Protein AF-A0A662S116-F1 (afdb_monomer_lite)

Foldseek 3Di:
DDDPVLVVVLVVVLVVQLVVLCVVLVVLLVQLCVLLVPQWDADPPPRDTDGPVVSNVSSVVSNVVSVCSSVVSSVVSVCVSVVVSVVVVVVVVVVVVVVD

Sequence (100 aa):
MVSWSRAFGAAGMYVVFLIIWGVISGIFIFAGIMTAGTLIAYDPLTGLPRFNLAGAGIGLVLFLIGYVIILLGSMATLFKILSEVVAEEVQRRISFTARK

Secondary structure (DSSP, 8-state):
---HHHHHHHHHHHHHHHHHHHHHHHHHHHHHHHHHT--EEE-TTT--EEE-HHHHHHHHHHHHHHHHHHHHHHHHHHHHHHHHHHHHHHHHHHHHHTT-

pLDDT: mean 91.67, std 7.73, range [55.56, 98.44]

Structure (mmCIF, N/CA/C/O backbone):
data_AF-A0A662S116-F1
#
_entry.id   AF-A0A662S116-F1
#
loop_
_atom_site.group_PDB
_atom_site.id
_atom_site.type_symbol
_atom_site.label_atom_id
_atom_site.label_alt_id
_atom_site.label_comp_id
_atom_site.label_asym_id
_atom_site.label_entity_id
_atom_site.label_seq_id
_atom_site.pdbx_PDB_ins_code
_atom_site.Cartn_x
_atom_site.Cartn_y
_atom_site.Cartn_z
_atom_site.occupancy
_atom_site.B_iso_or_equiv
_atom_site.auth_seq_id
_atom_site.auth_comp_id
_atom_site.auth_asym_id
_atom_site.auth_atom_id
_atom_site.pdbx_PDB_model_num
ATOM 1 N N . MET A 1 1 ? -23.906 -0.459 22.201 1.00 62.38 1 MET A N 1
ATOM 2 C CA . MET A 1 1 ? -23.750 0.056 20.833 1.00 62.38 1 MET A CA 1
ATOM 3 C C . MET A 1 1 ? -22.523 0.938 20.821 1.00 62.38 1 MET A C 1
ATOM 5 O O . MET A 1 1 ? -22.413 1.826 21.670 1.00 62.38 1 MET A O 1
ATOM 9 N N . VAL A 1 2 ? -21.592 0.651 19.913 1.00 71.69 2 VAL A N 1
ATOM 10 C CA . VAL A 1 2 ? -20.380 1.446 19.709 1.00 71.69 2 VAL A CA 1
ATOM 11 C C . VAL A 1 2 ? -20.814 2.871 19.383 1.00 71.69 2 VAL A C 1
ATOM 13 O O . VAL A 1 2 ? -21.734 3.071 18.589 1.00 71.69 2 VAL A O 1
ATOM 16 N N . SER A 1 3 ? -20.217 3.866 20.041 1.00 86.12 3 SER A N 1
ATOM 17 C CA . SER A 1 3 ? -20.571 5.258 19.770 1.00 86.12 3 SER A CA 1
ATOM 18 C C . SER A 1 3 ? -20.141 5.636 18.355 1.00 86.12 3 SER A C 1
ATOM 20 O O . SER A 1 3 ? -19.084 5.212 17.883 1.00 86.12 3 SER A O 1
ATOM 22 N N . TRP A 1 4 ? -20.921 6.495 17.697 1.00 83.38 4 TRP A N 1
ATOM 23 C CA . TRP A 1 4 ? -20.572 7.043 16.384 1.00 83.38 4 TRP A CA 1
ATOM 24 C C . TRP A 1 4 ? -19.160 7.643 16.363 1.00 83.38 4 TRP A C 1
ATOM 26 O O . TRP A 1 4 ? -18.404 7.401 15.429 1.00 83.38 4 TRP A O 1
ATOM 36 N N . SER A 1 5 ? -18.750 8.322 17.439 1.00 84.81 5 SER A N 1
ATOM 37 C CA . SER A 1 5 ? -17.389 8.852 17.591 1.00 84.81 5 SER A CA 1
ATOM 38 C C . SER A 1 5 ? -16.296 7.779 17.500 1.00 84.81 5 SER A C 1
ATOM 40 O O . SER A 1 5 ? -15.264 8.004 16.870 1.00 84.81 5 SER A O 1
ATOM 42 N N . ARG A 1 6 ? -16.518 6.593 18.081 1.00 87.38 6 ARG A N 1
ATOM 43 C CA . ARG A 1 6 ? -15.551 5.487 18.048 1.00 87.38 6 ARG A CA 1
ATOM 44 C C . ARG A 1 6 ? -15.466 4.867 16.656 1.00 87.38 6 ARG A C 1
ATOM 46 O O . ARG A 1 6 ? -14.360 4.573 16.205 1.00 87.38 6 ARG A O 1
ATOM 53 N N . ALA A 1 7 ? -16.604 4.721 15.977 1.00 87.44 7 ALA A N 1
ATOM 54 C CA . ALA A 1 7 ? -1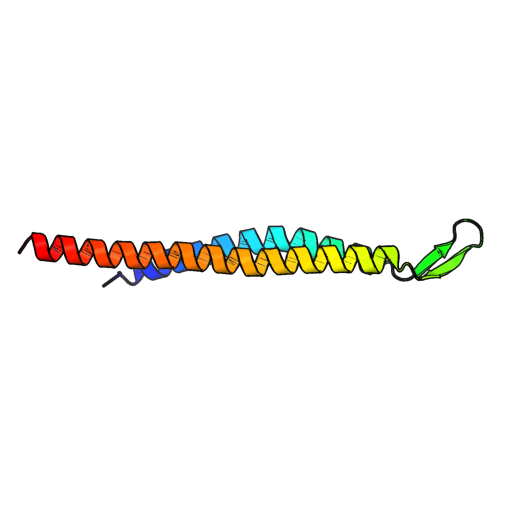6.659 4.236 14.599 1.00 87.44 7 ALA A CA 1
ATOM 55 C C . ALA A 1 7 ? -15.934 5.191 13.632 1.00 87.44 7 ALA A C 1
ATOM 57 O O . ALA A 1 7 ? -15.130 4.744 12.817 1.00 87.44 7 ALA A O 1
ATOM 58 N N . PHE A 1 8 ? -16.130 6.506 13.779 1.00 90.12 8 PHE A N 1
ATOM 59 C CA . PHE A 1 8 ? -15.391 7.510 13.006 1.00 90.12 8 PHE A CA 1
ATOM 60 C C . PHE A 1 8 ? -13.885 7.488 13.297 1.00 90.12 8 PHE A C 1
ATOM 62 O O . PHE A 1 8 ? -13.089 7.548 12.364 1.00 90.12 8 PHE A O 1
ATOM 69 N N . GLY A 1 9 ? -13.476 7.337 14.561 1.00 92.38 9 GLY A N 1
ATOM 70 C CA . GLY A 1 9 ? -12.058 7.194 14.911 1.00 92.38 9 GLY A CA 1
ATOM 71 C C . GLY A 1 9 ? -11.415 5.945 14.296 1.00 92.38 9 GLY A C 1
ATOM 72 O O . GLY A 1 9 ? -10.305 6.010 13.773 1.00 92.38 9 GLY A O 1
ATOM 73 N N . ALA A 1 10 ? -12.136 4.820 14.295 1.00 92.19 10 ALA A N 1
ATOM 74 C CA . ALA A 1 10 ? -11.708 3.581 13.647 1.00 92.19 10 ALA A CA 1
ATOM 75 C C . ALA A 1 10 ? -11.556 3.749 12.123 1.00 92.19 10 ALA A C 1
ATOM 77 O O . ALA A 1 10 ? -10.547 3.337 11.552 1.00 92.19 10 ALA A O 1
ATOM 78 N N . ALA A 1 11 ? -12.512 4.417 11.473 1.00 93.00 11 ALA A N 1
ATOM 79 C CA . ALA A 1 11 ? -12.431 4.736 10.050 1.00 93.00 11 ALA A CA 1
ATOM 80 C C . ALA A 1 11 ? -11.258 5.680 9.729 1.00 93.00 11 ALA A C 1
ATOM 82 O O . ALA A 1 11 ? -10.540 5.461 8.758 1.00 93.00 11 ALA A O 1
ATOM 83 N N . GLY A 1 12 ? -11.009 6.692 10.566 1.00 94.56 12 GLY A N 1
ATOM 84 C CA . GLY A 1 12 ? -9.851 7.578 10.419 1.00 94.56 12 GLY A CA 1
ATOM 85 C C . GLY A 1 12 ? -8.526 6.817 10.503 1.00 94.56 12 GLY A C 1
ATOM 86 O O . GLY A 1 12 ? -7.645 7.008 9.668 1.00 94.56 12 GLY A O 1
ATOM 87 N N . MET A 1 13 ? -8.408 5.888 11.453 1.00 94.19 13 MET A N 1
ATOM 88 C CA . MET A 1 13 ? -7.227 5.032 11.570 1.00 94.19 13 MET A CA 1
ATOM 89 C C . MET A 1 13 ? -7.048 4.130 10.344 1.00 94.19 13 MET A C 1
ATOM 91 O O . MET A 1 13 ? -5.933 3.993 9.846 1.00 94.19 13 MET A O 1
ATOM 95 N N . TYR A 1 14 ? -8.139 3.579 9.807 1.00 96.75 14 TYR A N 1
ATOM 96 C CA . TYR A 1 14 ? -8.106 2.820 8.558 1.00 96.75 14 TYR A CA 1
ATOM 97 C C . TYR A 1 14 ? -7.552 3.656 7.395 1.00 96.75 14 TYR A C 1
ATOM 99 O O . TYR A 1 14 ? -6.662 3.195 6.684 1.00 96.75 14 TYR A O 1
ATOM 107 N N . VAL A 1 15 ? -8.002 4.907 7.244 1.00 97.19 15 VAL A N 1
ATOM 108 C CA . VAL A 1 15 ? -7.502 5.826 6.204 1.00 97.19 15 VAL A CA 1
ATOM 109 C C . VAL A 1 15 ? -6.005 6.102 6.361 1.00 97.19 15 VAL A C 1
ATOM 111 O O . VAL A 1 15 ? -5.278 6.071 5.371 1.00 97.19 15 VAL A O 1
ATOM 114 N N . VAL A 1 16 ? -5.514 6.317 7.585 1.00 97.69 16 VAL A N 1
ATOM 115 C CA . VAL A 1 16 ? -4.074 6.517 7.834 1.00 97.69 16 VAL A CA 1
ATOM 116 C C . VAL A 1 16 ? -3.264 5.313 7.354 1.00 97.69 16 VAL A C 1
ATOM 118 O O . VAL A 1 16 ? -2.275 5.472 6.641 1.00 97.69 16 VAL A O 1
ATOM 121 N N . PHE A 1 17 ? -3.706 4.100 7.681 1.00 97.38 17 PHE A N 1
ATOM 122 C CA . PHE A 1 17 ? -3.0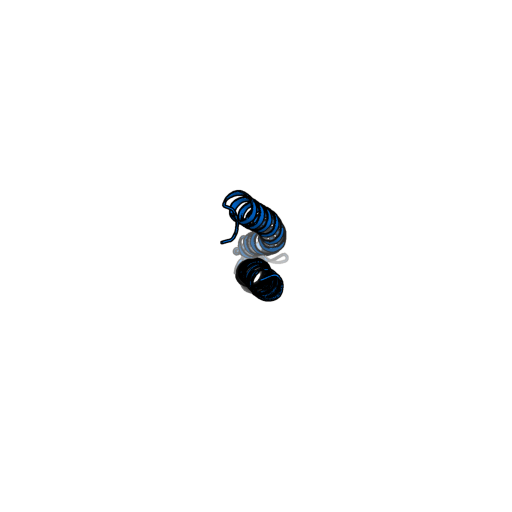41 2.886 7.213 1.00 97.38 17 PHE A CA 1
ATOM 123 C C . PHE A 1 17 ? -3.161 2.688 5.701 1.00 97.38 17 PHE A C 1
ATOM 125 O O . PHE A 1 17 ? -2.198 2.242 5.085 1.00 97.38 17 PHE A O 1
ATOM 132 N N . LEU A 1 18 ? -4.282 3.062 5.079 1.00 96.94 18 LEU A N 1
ATOM 133 C CA . LEU A 1 18 ? -4.396 3.056 3.619 1.00 96.94 18 LEU A CA 1
ATOM 134 C C . LEU A 1 18 ? -3.366 3.971 2.961 1.00 96.94 18 LEU A C 1
ATOM 136 O O . LEU A 1 18 ? -2.783 3.585 1.952 1.00 96.94 18 LEU A O 1
ATOM 140 N N . ILE A 1 19 ? -3.103 5.146 3.535 1.00 98.06 19 ILE A N 1
ATOM 141 C CA . ILE A 1 19 ? -2.054 6.043 3.039 1.00 98.06 19 ILE A CA 1
ATOM 142 C C . ILE A 1 19 ? -0.684 5.372 3.178 1.00 98.06 19 ILE A C 1
ATOM 144 O O . ILE A 1 19 ? 0.081 5.361 2.218 1.00 98.06 19 ILE A O 1
ATOM 148 N N . ILE A 1 20 ? -0.387 4.760 4.328 1.00 98.12 20 ILE A N 1
ATOM 149 C CA . ILE A 1 20 ? 0.883 4.053 4.560 1.00 98.12 20 ILE A CA 1
ATOM 150 C C . ILE A 1 20 ? 1.077 2.929 3.534 1.00 98.12 20 ILE A C 1
ATOM 152 O O . ILE A 1 20 ? 2.099 2.885 2.848 1.00 98.12 20 ILE A O 1
ATOM 156 N N . TRP A 1 21 ? 0.086 2.050 3.373 1.00 98.06 21 TRP A N 1
ATOM 157 C CA . TRP A 1 21 ? 0.140 0.978 2.380 1.00 98.06 21 TRP A CA 1
ATOM 158 C C . TRP A 1 21 ? 0.196 1.517 0.951 1.00 98.06 21 TRP A C 1
ATOM 1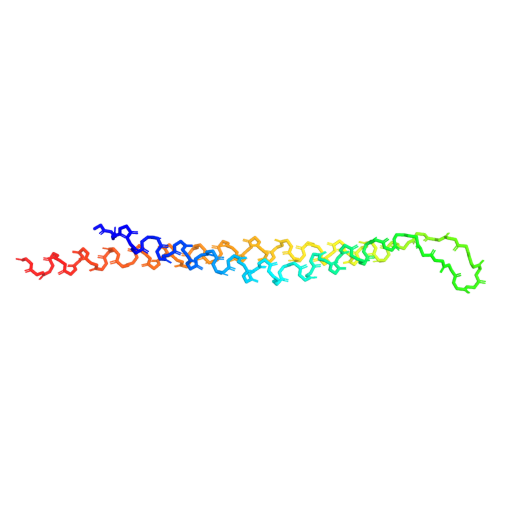60 O O . TRP A 1 21 ? 0.898 0.948 0.118 1.00 98.06 21 TRP A O 1
ATOM 170 N N . GLY A 1 22 ? -0.486 2.628 0.670 1.00 97.94 22 GLY A N 1
ATOM 171 C CA . GLY A 1 22 ? -0.449 3.342 -0.605 1.00 97.94 22 GLY A CA 1
ATOM 172 C C . GLY A 1 22 ? 0.946 3.851 -0.950 1.00 97.94 22 GLY A C 1
ATOM 173 O O . GLY A 1 22 ? 1.406 3.659 -2.069 1.00 97.94 22 GLY A O 1
ATOM 174 N N . VAL A 1 23 ? 1.660 4.427 0.016 1.00 98.31 23 VAL A N 1
ATOM 175 C CA . VAL A 1 23 ? 3.049 4.869 -0.174 1.00 98.31 23 VAL A CA 1
ATOM 176 C C . VAL A 1 23 ? 3.964 3.671 -0.421 1.00 98.31 23 VAL A C 1
ATOM 178 O O . VAL A 1 23 ? 4.719 3.670 -1.390 1.00 98.31 23 VAL A O 1
ATOM 181 N N . ILE A 1 24 ? 3.870 2.629 0.410 1.00 98.00 24 ILE A N 1
ATOM 182 C CA . ILE A 1 24 ? 4.723 1.438 0.286 1.00 98.00 24 ILE A CA 1
ATOM 183 C C . ILE A 1 24 ? 4.497 0.754 -1.067 1.00 98.00 24 ILE A C 1
ATOM 185 O O . ILE A 1 24 ? 5.447 0.528 -1.811 1.00 98.00 24 ILE A O 1
ATOM 189 N N . SER A 1 25 ? 3.244 0.458 -1.415 1.00 98.00 25 SER A N 1
ATOM 190 C CA . SER A 1 25 ? 2.888 -0.149 -2.706 1.00 98.00 25 SER A CA 1
ATOM 191 C C . SER A 1 25 ? 3.217 0.757 -3.890 1.00 98.00 25 SER A C 1
ATOM 193 O O . SER A 1 25 ? 3.688 0.271 -4.919 1.00 98.00 25 SER A O 1
ATOM 195 N N . GLY A 1 26 ? 3.026 2.068 -3.731 1.00 97.88 26 GLY A N 1
ATOM 196 C CA . GLY A 1 26 ? 3.325 3.080 -4.733 1.00 97.88 26 GLY A CA 1
ATOM 197 C C . GLY A 1 26 ? 4.785 3.054 -5.165 1.00 97.88 26 GLY A C 1
ATOM 198 O O . GLY A 1 26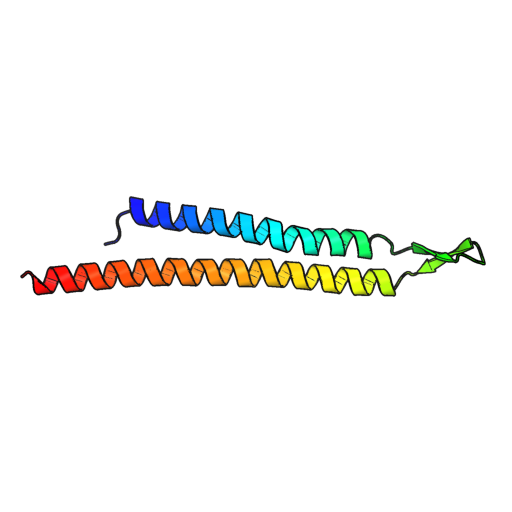 ? 5.050 3.169 -6.356 1.00 97.88 26 GLY A O 1
ATOM 199 N N . ILE A 1 27 ? 5.722 2.805 -4.244 1.00 98.25 27 ILE A N 1
ATOM 200 C CA . ILE A 1 27 ? 7.149 2.662 -4.574 1.00 98.25 27 ILE A CA 1
ATOM 201 C C . ILE A 1 27 ? 7.373 1.490 -5.540 1.00 98.25 27 ILE A C 1
ATOM 203 O O . ILE A 1 27 ? 8.038 1.655 -6.562 1.00 98.25 27 ILE A O 1
ATOM 207 N N . PHE A 1 28 ? 6.789 0.322 -5.260 1.00 98.25 28 PHE A N 1
ATOM 208 C CA . PHE A 1 28 ? 6.938 -0.865 -6.111 1.00 98.25 28 PHE A CA 1
ATOM 209 C C . PHE A 1 28 ? 6.241 -0.705 -7.463 1.00 98.25 28 PHE A C 1
ATOM 211 O O . PHE A 1 28 ? 6.823 -1.031 -8.495 1.00 98.25 28 PHE A O 1
ATOM 218 N N . ILE A 1 29 ? 5.022 -0.160 -7.472 1.00 97.69 29 ILE A N 1
ATOM 219 C CA . ILE A 1 29 ? 4.265 0.109 -8.701 1.00 97.69 29 ILE A CA 1
ATOM 220 C C . ILE A 1 29 ? 5.021 1.107 -9.578 1.00 97.69 29 ILE A C 1
ATOM 222 O O . ILE A 1 29 ? 5.206 0.864 -10.768 1.00 97.69 29 ILE A O 1
ATOM 226 N N . PHE A 1 30 ? 5.497 2.206 -8.993 1.00 96.94 30 PHE A N 1
ATOM 227 C CA . PHE A 1 30 ? 6.245 3.230 -9.711 1.00 96.94 30 PHE A CA 1
ATOM 228 C C . PHE A 1 30 ? 7.556 2.679 -10.278 1.00 96.94 30 PHE A C 1
ATOM 230 O O . PHE A 1 30 ? 7.832 2.857 -11.464 1.00 96.94 30 PHE A O 1
ATOM 237 N N . ALA A 1 31 ? 8.329 1.945 -9.472 1.00 96.38 31 ALA A N 1
ATOM 238 C CA . ALA A 1 31 ? 9.543 1.277 -9.935 1.00 96.38 31 ALA A CA 1
ATOM 239 C C . ALA A 1 31 ? 9.246 0.275 -11.063 1.00 96.38 31 ALA A C 1
ATOM 241 O O . ALA A 1 31 ? 9.980 0.220 -12.052 1.00 96.38 31 ALA A O 1
ATOM 242 N N . GLY A 1 32 ? 8.145 -0.472 -10.953 1.00 96.00 32 GLY A N 1
ATOM 243 C CA . GLY A 1 32 ? 7.686 -1.402 -11.978 1.00 96.00 32 GLY A CA 1
ATOM 244 C C . GLY A 1 32 ? 7.372 -0.713 -13.303 1.00 96.00 32 GLY A C 1
ATOM 245 O O . GLY A 1 32 ? 7.885 -1.124 -14.342 1.00 96.00 32 GLY A O 1
ATOM 246 N N . ILE A 1 33 ? 6.610 0.385 -13.264 1.00 93.81 33 ILE A N 1
ATOM 247 C CA . ILE A 1 33 ? 6.271 1.192 -14.445 1.00 93.81 33 ILE A CA 1
ATOM 248 C C . ILE A 1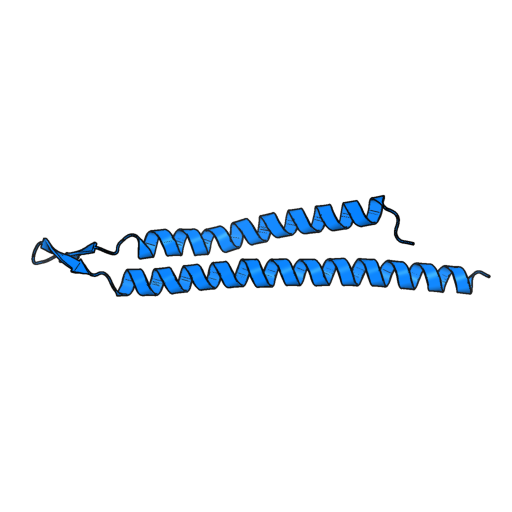 33 ? 7.530 1.777 -15.088 1.00 93.81 33 ILE A C 1
ATOM 250 O O . ILE A 1 33 ? 7.691 1.672 -16.300 1.00 93.81 33 ILE A O 1
ATOM 254 N N . MET A 1 34 ? 8.440 2.354 -14.300 1.00 93.88 34 MET A N 1
ATOM 255 C CA . MET A 1 34 ? 9.674 2.945 -14.831 1.00 93.88 34 MET A CA 1
ATOM 256 C C . MET A 1 34 ? 10.584 1.892 -15.468 1.00 93.88 34 MET A C 1
ATOM 258 O O . MET A 1 34 ? 11.163 2.131 -16.525 1.00 93.88 34 MET A O 1
ATOM 262 N N . THR A 1 35 ? 10.657 0.700 -14.876 1.00 92.31 35 THR A N 1
ATOM 263 C CA . THR A 1 35 ? 11.440 -0.413 -15.427 1.00 92.31 35 THR A CA 1
ATOM 264 C C . THR A 1 35 ? 10.808 -0.946 -16.717 1.00 92.31 35 THR A C 1
ATOM 266 O O . THR A 1 35 ? 11.502 -1.112 -17.721 1.00 92.31 35 THR A O 1
ATOM 269 N N . ALA A 1 36 ? 9.485 -1.136 -16.733 1.00 88.06 36 ALA A N 1
ATOM 270 C CA . ALA A 1 36 ? 8.747 -1.590 -17.912 1.00 88.06 36 ALA A CA 1
ATOM 271 C C . ALA A 1 36 ? 8.713 -0.546 -19.041 1.00 88.06 36 ALA A C 1
ATOM 273 O O . ALA A 1 36 ? 8.698 -0.917 -20.210 1.00 88.06 36 ALA A O 1
ATOM 274 N N . GLY A 1 37 ? 8.747 0.751 -18.721 1.00 80.56 37 GLY A N 1
ATOM 275 C CA . GLY A 1 37 ? 8.741 1.847 -19.695 1.00 80.56 37 GLY A CA 1
ATOM 276 C C . GLY A 1 37 ? 9.959 1.863 -20.626 1.00 80.56 37 GLY A C 1
ATOM 277 O O . GLY A 1 37 ? 9.923 2.498 -21.676 1.00 80.56 37 GLY A O 1
ATOM 278 N N . THR A 1 38 ? 11.011 1.107 -20.300 1.00 81.12 38 THR A N 1
ATOM 279 C CA . THR A 1 38 ? 12.218 0.940 -21.129 1.00 81.12 38 THR A CA 1
ATOM 280 C C . THR A 1 38 ? 12.088 -0.176 -22.176 1.00 81.12 38 THR A C 1
ATOM 282 O O . THR A 1 38 ? 13.048 -0.891 -22.455 1.00 81.12 38 THR A O 1
ATOM 285 N N . LEU A 1 39 ? 10.896 -0.347 -22.763 1.00 80.50 39 LEU A N 1
ATOM 286 C CA . LEU A 1 39 ? 10.576 -1.412 -23.730 1.00 80.50 39 LEU A CA 1
ATOM 287 C C . LEU A 1 39 ? 11.516 -1.449 -24.942 1.00 80.50 39 LEU A C 1
ATOM 289 O O . LEU A 1 39 ? 11.818 -2.535 -25.440 1.00 80.50 39 LEU A O 1
ATOM 293 N N . ILE A 1 40 ? 11.987 -0.286 -25.396 1.00 84.56 40 ILE A N 1
ATOM 294 C CA . ILE A 1 40 ? 12.996 -0.163 -26.449 1.00 84.56 40 ILE A CA 1
ATOM 295 C C . ILE A 1 40 ? 14.327 0.174 -25.782 1.00 84.56 40 ILE A C 1
ATOM 297 O O . ILE A 1 40 ? 14.498 1.257 -25.225 1.00 84.56 40 ILE A O 1
ATOM 301 N N . ALA A 1 41 ? 15.269 -0.761 -25.855 1.00 85.00 41 ALA A N 1
ATOM 302 C CA . ALA A 1 41 ? 16.662 -0.535 -25.498 1.00 85.00 41 ALA A CA 1
ATOM 303 C C . ALA A 1 41 ? 17.503 -0.451 -26.772 1.00 85.00 41 ALA A C 1
ATOM 305 O O . ALA A 1 41 ? 17.130 -1.005 -27.802 1.00 85.00 41 ALA A O 1
ATOM 306 N N . TYR A 1 42 ? 18.656 0.202 -26.698 1.00 87.56 42 TYR A N 1
ATOM 307 C CA . TYR A 1 42 ? 19.614 0.228 -27.799 1.00 87.56 42 TYR A CA 1
ATOM 308 C C . TYR A 1 42 ? 20.753 -0.732 -27.496 1.00 87.56 42 TYR A C 1
ATOM 310 O O . TYR A 1 42 ? 21.247 -0.793 -26.367 1.00 87.56 42 TYR A O 1
ATOM 318 N N . ASP A 1 43 ? 21.133 -1.523 -28.492 1.00 85.12 43 ASP A N 1
ATOM 319 C CA . ASP A 1 43 ? 22.286 -2.396 -28.366 1.00 85.12 43 ASP A CA 1
ATOM 320 C C . ASP A 1 43 ? 23.578 -1.554 -28.280 1.00 85.12 43 ASP A C 1
ATOM 322 O O . ASP A 1 43 ? 23.809 -0.724 -29.162 1.00 85.12 43 ASP A O 1
ATOM 326 N N . PRO A 1 44 ? 24.432 -1.737 -27.257 1.00 85.06 44 PRO A N 1
ATOM 327 C CA . PRO A 1 44 ? 25.636 -0.921 -27.084 1.00 85.06 44 PRO A CA 1
ATOM 328 C C . PRO A 1 44 ? 26.675 -1.064 -28.205 1.00 85.06 44 PRO A C 1
ATOM 330 O O . PRO A 1 44 ? 27.508 -0.179 -28.369 1.00 85.06 44 PRO A O 1
ATOM 333 N N . LEU A 1 45 ? 26.661 -2.178 -28.944 1.00 89.25 45 LEU A N 1
ATOM 334 C CA . LEU A 1 45 ? 27.629 -2.471 -30.004 1.00 89.25 45 LEU A CA 1
ATOM 335 C C . LEU A 1 45 ? 27.116 -2.044 -31.378 1.00 89.25 45 LEU A C 1
ATOM 337 O O . LEU A 1 45 ? 27.881 -1.525 -32.185 1.00 89.25 45 LEU A O 1
ATOM 341 N N . THR A 1 46 ? 25.832 -2.281 -31.656 1.00 90.06 46 THR A N 1
ATOM 342 C CA . THR A 1 46 ? 25.253 -2.037 -32.991 1.00 90.06 46 THR A CA 1
ATOM 343 C C . THR A 1 46 ? 24.408 -0.769 -33.073 1.00 90.06 46 THR A C 1
ATOM 345 O O . THR A 1 46 ? 24.090 -0.324 -34.172 1.00 90.06 46 THR A O 1
ATOM 348 N N . GLY A 1 47 ? 24.018 -0.182 -31.936 1.00 89.62 47 GLY A N 1
ATOM 349 C CA . GLY A 1 47 ? 23.141 0.989 -31.878 1.00 89.62 47 GLY A CA 1
ATOM 350 C C . GLY A 1 47 ? 21.714 0.728 -32.369 1.00 89.62 47 GLY A C 1
ATOM 351 O O . GLY A 1 47 ? 20.917 1.660 -32.447 1.00 89.62 47 GLY A O 1
ATOM 352 N N . LEU A 1 48 ? 21.372 -0.519 -32.704 1.00 91.81 48 LEU A N 1
ATOM 353 C CA . LEU A 1 48 ? 20.047 -0.879 -33.190 1.00 91.81 48 LEU A CA 1
ATOM 354 C C . LEU A 1 48 ? 19.051 -0.981 -32.025 1.00 91.81 48 LEU A C 1
ATOM 356 O O . LEU A 1 48 ? 19.416 -1.440 -30.934 1.00 91.81 48 LEU A O 1
ATOM 360 N N . PRO A 1 49 ? 17.785 -0.581 -32.239 1.00 90.12 49 PRO A N 1
ATOM 361 C CA . PRO A 1 49 ? 16.739 -0.773 -31.251 1.00 90.12 49 PRO A CA 1
ATOM 362 C C . PRO A 1 49 ? 16.443 -2.268 -31.083 1.00 90.12 49 PRO A C 1
ATOM 364 O O . PRO A 1 49 ? 16.290 -3.009 -32.054 1.00 90.12 49 PRO A O 1
ATOM 367 N N . ARG A 1 50 ? 16.319 -2.704 -29.832 1.00 90.19 50 ARG A N 1
ATOM 368 C CA . ARG A 1 50 ? 15.933 -4.059 -29.439 1.00 90.19 50 ARG A CA 1
ATOM 369 C C . ARG A 1 50 ? 14.854 -4.017 -28.368 1.00 90.19 50 ARG A C 1
ATOM 371 O O . ARG A 1 50 ? 14.812 -3.107 -27.538 1.00 90.19 50 ARG A O 1
ATOM 378 N N . PHE A 1 51 ? 14.012 -5.042 -28.347 1.00 89.44 51 PHE A N 1
ATOM 379 C CA . PHE A 1 51 ? 13.024 -5.203 -27.288 1.00 89.44 51 PHE A CA 1
ATOM 380 C C . PHE A 1 51 ? 13.691 -5.612 -25.973 1.00 89.44 51 PHE A C 1
ATOM 382 O O . PHE A 1 51 ? 14.379 -6.631 -25.896 1.00 89.44 51 PHE A O 1
ATOM 389 N N . ASN A 1 52 ? 13.451 -4.838 -24.917 1.00 90.25 52 ASN A N 1
ATOM 390 C CA . ASN A 1 52 ? 13.913 -5.136 -23.568 1.00 90.25 52 ASN A CA 1
ATOM 391 C C . ASN A 1 52 ? 12.890 -5.996 -22.813 1.00 90.25 52 ASN A C 1
ATOM 393 O O . ASN A 1 52 ? 12.204 -5.540 -21.895 1.00 90.25 52 ASN A O 1
ATOM 397 N N . LEU A 1 53 ? 12.785 -7.266 -23.204 1.00 90.00 53 LEU A N 1
ATOM 398 C CA . LEU A 1 53 ? 11.864 -8.211 -22.563 1.00 90.00 53 LEU A CA 1
ATOM 399 C C . LEU A 1 53 ? 12.189 -8.430 -21.078 1.00 90.00 53 LEU A C 1
ATOM 401 O O . LEU A 1 53 ? 11.283 -8.645 -20.276 1.00 90.00 53 LEU A O 1
ATOM 405 N N . ALA A 1 54 ? 13.466 -8.323 -20.699 1.00 89.88 54 ALA A N 1
ATOM 406 C CA . ALA A 1 54 ? 13.892 -8.422 -19.307 1.00 89.88 54 ALA A CA 1
ATOM 407 C C . ALA A 1 54 ? 13.336 -7.262 -18.462 1.00 89.88 54 ALA A C 1
ATOM 409 O O . ALA A 1 54 ? 12.742 -7.503 -17.413 1.00 89.88 54 ALA A O 1
ATOM 410 N N . GLY A 1 55 ? 13.462 -6.018 -18.938 1.00 91.94 55 GLY A N 1
ATOM 411 C CA . GLY A 1 55 ? 12.888 -4.842 -18.276 1.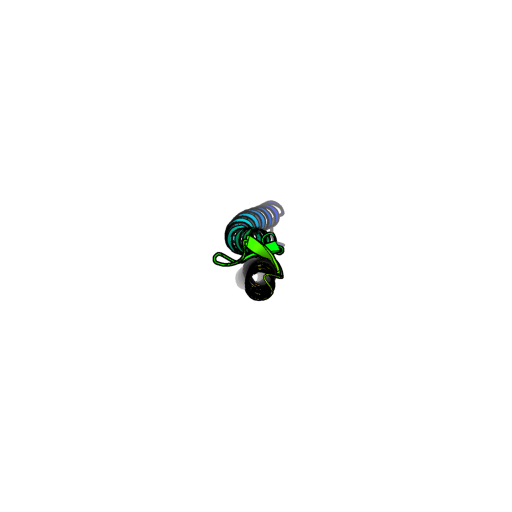00 91.94 55 GLY A CA 1
ATOM 412 C C . GLY A 1 55 ? 11.365 -4.917 -18.167 1.00 91.94 55 GLY A C 1
ATOM 413 O O . GLY A 1 55 ? 10.810 -4.653 -17.102 1.00 91.94 55 GLY A O 1
ATOM 414 N N . ALA A 1 56 ? 10.689 -5.372 -19.226 1.00 92.06 56 ALA A N 1
ATOM 415 C CA . ALA A 1 56 ? 9.245 -5.601 -19.197 1.00 92.06 56 ALA A CA 1
ATOM 416 C C . ALA A 1 56 ? 8.843 -6.652 -18.143 1.00 92.06 56 ALA A C 1
ATOM 418 O O . ALA A 1 56 ? 7.923 -6.420 -17.360 1.00 92.06 56 ALA A O 1
ATOM 419 N N . GLY A 1 57 ? 9.559 -7.781 -18.078 1.00 94.44 57 GLY A N 1
ATOM 420 C CA . GLY A 1 57 ? 9.301 -8.844 -17.105 1.00 94.44 57 GLY A CA 1
ATOM 421 C C . GLY A 1 57 ? 9.530 -8.403 -15.657 1.00 94.44 57 GLY A C 1
ATOM 422 O O . GLY A 1 57 ? 8.659 -8.591 -14.810 1.00 94.44 57 GLY A O 1
ATOM 423 N N . ILE A 1 58 ? 10.667 -7.760 -15.373 1.00 95.38 58 ILE A N 1
ATOM 424 C CA . ILE A 1 58 ? 10.980 -7.234 -14.033 1.00 95.38 58 ILE A CA 1
ATOM 425 C C . ILE A 1 58 ? 9.955 -6.172 -13.627 1.00 95.38 58 ILE A C 1
ATOM 427 O O . ILE A 1 58 ? 9.447 -6.196 -12.506 1.00 95.38 58 ILE A O 1
ATOM 431 N N . GLY A 1 59 ? 9.612 -5.268 -14.547 1.00 96.00 59 GLY A N 1
ATOM 432 C CA . GLY A 1 59 ? 8.629 -4.223 -14.296 1.00 96.00 59 GLY A CA 1
ATOM 433 C C . GLY A 1 59 ? 7.248 -4.779 -13.946 1.00 96.00 59 GLY A C 1
ATOM 434 O O . GLY A 1 59 ? 6.627 -4.323 -12.984 1.00 96.00 59 GLY A O 1
ATOM 435 N N . LEU A 1 60 ? 6.803 -5.822 -14.654 1.00 95.69 60 LEU A N 1
ATOM 436 C CA . LEU A 1 60 ? 5.550 -6.516 -14.357 1.00 95.69 60 LEU A CA 1
ATOM 437 C C . LEU A 1 60 ? 5.568 -7.166 -12.968 1.00 95.69 60 LEU A C 1
ATOM 439 O O . LEU A 1 60 ? 4.604 -7.034 -12.217 1.00 95.69 60 LEU A O 1
ATOM 443 N N . VAL A 1 61 ? 6.663 -7.835 -12.597 1.00 97.56 61 VAL A N 1
ATOM 444 C CA . VAL A 1 61 ? 6.795 -8.466 -11.274 1.00 97.56 61 VAL A CA 1
ATOM 445 C C . VAL A 1 61 ? 6.718 -7.424 -10.158 1.00 97.56 61 VAL A C 1
ATOM 447 O O . VAL A 1 61 ? 5.965 -7.607 -9.202 1.00 97.56 61 VAL A O 1
ATOM 450 N N . LEU A 1 62 ? 7.438 -6.307 -10.287 1.00 97.94 62 LEU A N 1
ATOM 451 C CA . LEU A 1 62 ? 7.403 -5.217 -9.306 1.00 97.94 62 LEU A CA 1
ATOM 452 C C . LEU A 1 62 ? 6.004 -4.605 -9.174 1.00 97.94 62 LEU A C 1
ATOM 454 O O . LEU A 1 62 ? 5.532 -4.377 -8.059 1.00 97.94 62 LEU A O 1
ATOM 458 N N . PHE A 1 63 ? 5.316 -4.400 -10.299 1.00 97.19 63 PHE A N 1
ATOM 459 C CA . PHE A 1 63 ? 3.937 -3.926 -10.302 1.00 97.19 63 PHE A CA 1
ATOM 460 C C . PHE A 1 63 ? 3.007 -4.883 -9.544 1.00 97.19 63 PHE A C 1
ATOM 462 O O . PHE A 1 63 ? 2.248 -4.447 -8.677 1.00 97.19 63 PHE A O 1
ATOM 469 N N . LEU A 1 64 ? 3.096 -6.188 -9.823 1.00 98.06 64 LEU A N 1
ATOM 470 C CA . LEU A 1 64 ? 2.283 -7.207 -9.157 1.00 98.06 64 LEU A CA 1
ATOM 471 C C . LEU A 1 64 ? 2.561 -7.270 -7.653 1.00 98.06 64 LEU A C 1
ATOM 473 O O . LEU A 1 64 ? 1.621 -7.372 -6.869 1.00 98.06 64 LEU A O 1
ATOM 477 N N . ILE A 1 65 ? 3.823 -7.150 -7.234 1.00 98.38 65 ILE A N 1
ATOM 478 C CA . ILE A 1 65 ? 4.188 -7.088 -5.813 1.00 98.38 65 ILE A CA 1
ATOM 479 C C . ILE A 1 65 ? 3.522 -5.885 -5.145 1.00 98.38 65 ILE A C 1
ATOM 481 O O . ILE A 1 65 ? 2.859 -6.043 -4.120 1.00 98.38 65 ILE A O 1
ATOM 485 N N . GLY A 1 66 ? 3.644 -4.692 -5.733 1.00 98.31 66 GLY A N 1
ATOM 486 C CA . GLY A 1 66 ? 3.005 -3.494 -5.192 1.00 98.31 66 GLY A CA 1
ATOM 487 C C . GLY A 1 66 ? 1.482 -3.630 -5.113 1.00 98.31 66 GLY A C 1
ATOM 488 O O . GLY A 1 66 ? 0.885 -3.288 -4.091 1.00 98.31 66 GLY A O 1
ATOM 489 N N . TYR A 1 67 ? 0.861 -4.217 -6.139 1.00 97.69 67 TYR A N 1
ATOM 490 C CA . TYR A 1 67 ? -0.574 -4.502 -6.161 1.00 97.69 67 TYR A CA 1
ATOM 491 C C . TYR A 1 67 ? -1.008 -5.472 -5.047 1.00 97.69 67 TYR A C 1
ATOM 493 O O . TYR A 1 67 ? -2.003 -5.242 -4.359 1.00 97.69 67 TYR A O 1
ATOM 501 N N . VAL A 1 68 ? -0.242 -6.538 -4.813 1.00 98.44 68 VAL A N 1
ATOM 502 C CA . VAL A 1 68 ? -0.518 -7.489 -3.728 1.00 98.44 68 VAL A CA 1
ATOM 503 C C . VAL A 1 68 ? -0.348 -6.824 -2.360 1.00 98.44 68 VAL A C 1
ATOM 505 O O . VAL A 1 68 ? -1.174 -7.044 -1.476 1.00 98.44 68 VAL A O 1
ATOM 508 N N . ILE A 1 69 ? 0.664 -5.967 -2.183 1.00 98.38 69 ILE A N 1
ATOM 509 C CA . ILE A 1 69 ? 0.895 -5.241 -0.925 1.00 98.38 69 ILE A CA 1
ATOM 510 C C . ILE A 1 69 ? -0.292 -4.339 -0.578 1.00 98.38 69 ILE A C 1
ATOM 512 O O . ILE A 1 69 ? -0.765 -4.387 0.556 1.00 98.38 69 ILE A O 1
ATOM 516 N N . ILE A 1 70 ? -0.797 -3.533 -1.519 1.00 98.00 70 ILE A N 1
ATOM 517 C CA . ILE A 1 70 ? -1.931 -2.640 -1.227 1.00 98.00 70 ILE A CA 1
ATOM 518 C C . ILE A 1 70 ? -3.200 -3.435 -0.905 1.00 98.00 70 ILE A C 1
ATOM 520 O O . ILE A 1 70 ? -3.930 -3.093 0.028 1.00 98.00 70 ILE A O 1
ATOM 524 N N . LEU A 1 71 ? -3.445 -4.529 -1.631 1.00 97.81 71 LEU A N 1
ATOM 525 C CA . LEU A 1 71 ? -4.632 -5.359 -1.448 1.00 97.81 71 LEU A CA 1
ATOM 526 C C . LEU A 1 71 ? -4.597 -6.089 -0.101 1.00 97.81 71 LEU A C 1
ATOM 528 O O . LEU A 1 71 ? -5.534 -5.973 0.687 1.00 97.81 71 LEU A O 1
ATOM 532 N N . LEU A 1 72 ? -3.501 -6.784 0.206 1.00 98.25 72 LEU A N 1
ATOM 533 C CA . LEU A 1 72 ? -3.365 -7.506 1.471 1.00 98.25 72 LEU A CA 1
ATOM 534 C C . LEU A 1 72 ? -3.230 -6.555 2.662 1.00 98.25 72 LEU A C 1
ATOM 536 O O . LEU A 1 72 ? -3.844 -6.794 3.699 1.00 98.25 72 LEU A O 1
ATOM 540 N N . GLY A 1 73 ? -2.473 -5.465 2.516 1.00 98.00 73 GLY A N 1
ATOM 541 C CA . GLY A 1 73 ? -2.285 -4.464 3.563 1.00 98.00 73 GLY A CA 1
ATOM 542 C C . GLY A 1 73 ? -3.598 -3.797 3.966 1.00 98.00 73 GLY A C 1
ATOM 543 O O . GLY A 1 73 ? -3.926 -3.744 5.152 1.00 98.00 73 GLY A O 1
ATOM 544 N N . SER A 1 74 ? -4.400 -3.366 2.985 1.00 97.69 74 SER A N 1
ATOM 545 C CA . SER A 1 74 ? -5.721 -2.782 3.249 1.00 97.69 74 SER A CA 1
ATOM 546 C C . SER A 1 74 ? -6.672 -3.776 3.924 1.00 97.69 74 SER A C 1
ATOM 548 O O . SER A 1 74 ? -7.273 -3.443 4.947 1.00 97.69 74 SER A O 1
ATOM 550 N N . MET A 1 75 ? -6.759 -5.017 3.431 1.00 97.94 75 MET A N 1
ATOM 551 C CA . MET A 1 75 ? -7.597 -6.056 4.041 1.00 97.94 75 MET A CA 1
ATOM 552 C C . MET A 1 75 ? -7.159 -6.392 5.471 1.00 97.94 75 MET A C 1
ATOM 554 O O . MET A 1 75 ? -7.998 -6.486 6.365 1.00 97.94 75 MET A O 1
ATOM 558 N N . ALA A 1 76 ? -5.854 -6.524 5.715 1.00 97.81 76 ALA A N 1
ATOM 559 C CA . ALA A 1 76 ? -5.321 -6.813 7.042 1.00 97.81 76 ALA A CA 1
ATOM 560 C C . ALA A 1 76 ? -5.667 -5.704 8.046 1.00 97.81 76 ALA A C 1
ATOM 562 O O . ALA A 1 76 ? -6.139 -5.993 9.149 1.00 97.81 76 ALA A O 1
ATOM 563 N N . THR A 1 77 ? -5.496 -4.435 7.661 1.00 98.00 77 THR A N 1
ATOM 564 C CA . THR A 1 77 ? -5.887 -3.295 8.499 1.00 98.00 77 THR A CA 1
ATOM 565 C C . THR A 1 77 ? -7.393 -3.298 8.769 1.00 98.00 77 THR A C 1
ATOM 567 O O . THR A 1 77 ? -7.805 -3.102 9.913 1.00 98.00 77 THR A O 1
ATOM 570 N N . LEU A 1 78 ? -8.219 -3.561 7.752 1.00 96.50 78 LEU A N 1
ATOM 571 C CA . LEU A 1 78 ? -9.671 -3.640 7.913 1.00 96.50 78 LEU A CA 1
ATOM 572 C C . LEU A 1 78 ? -10.063 -4.721 8.929 1.00 96.50 78 LEU A C 1
ATOM 574 O O . LEU A 1 78 ? -10.808 -4.439 9.867 1.00 96.50 78 LEU A O 1
ATOM 578 N N . PHE A 1 79 ? -9.542 -5.941 8.775 1.00 97.38 79 PHE A N 1
ATOM 579 C CA . PHE A 1 79 ? -9.835 -7.047 9.687 1.00 97.38 79 PHE A CA 1
ATOM 580 C C . PHE A 1 79 ? -9.390 -6.745 11.112 1.00 97.38 79 PHE A C 1
ATOM 582 O O . PHE A 1 79 ? -10.144 -6.997 12.053 1.00 97.38 79 PHE A O 1
ATOM 589 N N . LYS A 1 80 ? -8.206 -6.149 11.279 1.00 96.12 80 LYS A N 1
ATOM 590 C CA . LYS A 1 80 ? -7.696 -5.744 12.588 1.00 96.12 80 LYS A CA 1
ATOM 591 C C . LYS A 1 80 ? -8.650 -4.766 13.271 1.00 96.12 80 LYS A C 1
ATOM 593 O O . LYS A 1 80 ? -9.114 -5.044 14.374 1.00 96.12 80 LYS A O 1
ATOM 598 N N . ILE A 1 81 ? -9.007 -3.678 12.595 1.00 95.06 81 ILE A N 1
ATOM 599 C CA . ILE A 1 81 ? -9.871 -2.637 13.162 1.00 95.06 81 ILE A CA 1
ATOM 600 C C . ILE A 1 81 ? -11.270 -3.183 13.468 1.00 95.06 81 ILE A C 1
ATOM 602 O O . ILE A 1 81 ? -11.798 -2.944 14.553 1.00 95.06 81 ILE A O 1
ATOM 606 N N . LEU A 1 82 ? -11.864 -3.954 12.552 1.00 94.38 82 LEU A N 1
ATOM 607 C CA . LEU A 1 82 ? -13.175 -4.565 12.781 1.00 94.38 82 LEU A CA 1
ATOM 608 C C . LEU A 1 82 ? -13.155 -5.524 13.973 1.00 94.38 82 LEU A C 1
ATOM 610 O O . LEU A 1 82 ? -14.064 -5.475 14.800 1.00 94.38 82 LEU A O 1
ATOM 614 N N . SER A 1 83 ? -12.119 -6.359 14.091 1.00 94.69 83 SER A N 1
ATOM 615 C CA . SER A 1 83 ? -11.999 -7.305 15.204 1.00 94.69 83 SER A CA 1
ATOM 616 C C . SER A 1 83 ? -11.944 -6.599 16.562 1.00 94.69 83 SER A C 1
ATOM 618 O O . SER A 1 83 ? -12.598 -7.040 17.506 1.00 94.69 83 SER A O 1
ATOM 620 N N . GLU A 1 84 ? -11.253 -5.460 16.650 1.00 93.38 84 GLU A N 1
ATOM 621 C CA . GLU A 1 84 ? -11.168 -4.660 17.875 1.00 93.38 84 GLU A CA 1
ATOM 622 C C . GLU A 1 84 ? -12.497 -3.985 18.209 1.00 93.38 84 GLU A C 1
ATOM 624 O O . GLU A 1 84 ? -12.957 -4.066 19.345 1.00 93.38 84 GLU A O 1
ATOM 629 N N . VAL A 1 85 ? -13.162 -3.385 17.218 1.00 92.12 85 VAL A N 1
ATOM 630 C CA . VAL A 1 85 ? -14.469 -2.738 17.412 1.00 92.12 85 VAL A CA 1
ATOM 631 C C . VAL A 1 85 ? -15.525 -3.746 17.877 1.00 92.12 85 VAL A C 1
ATOM 633 O O . VAL A 1 85 ? -16.323 -3.449 18.770 1.00 92.12 85 VAL A O 1
ATOM 636 N N . VAL A 1 86 ? -15.531 -4.951 17.301 1.00 93.12 86 VAL A N 1
ATOM 637 C CA . VAL A 1 86 ? -16.448 -6.025 17.709 1.00 93.12 86 VAL A CA 1
ATOM 638 C C . VAL A 1 86 ? -16.123 -6.511 19.121 1.00 93.12 86 VAL A C 1
ATOM 640 O O . VAL A 1 86 ? -17.036 -6.641 19.939 1.00 93.12 86 VAL A O 1
ATOM 643 N N . ALA A 1 87 ? -14.845 -6.737 19.437 1.00 92.31 87 ALA A N 1
ATOM 644 C CA . ALA A 1 87 ? -14.422 -7.167 20.769 1.00 92.31 87 ALA A CA 1
ATOM 645 C C . ALA A 1 87 ? -14.795 -6.140 21.855 1.00 92.31 87 ALA A C 1
ATOM 647 O O . ALA A 1 87 ? -15.341 -6.518 22.894 1.00 92.31 87 ALA A O 1
ATOM 648 N N . GLU A 1 88 ? -14.586 -4.845 21.590 1.00 90.12 88 GLU A N 1
ATOM 649 C CA . GLU A 1 88 ? -14.981 -3.747 22.481 1.00 90.12 88 GLU A CA 1
ATOM 650 C C . GLU A 1 88 ? -16.492 -3.754 22.765 1.00 90.12 88 GLU A C 1
ATOM 652 O O . GLU A 1 88 ? -16.919 -3.609 23.915 1.00 90.12 88 GLU A O 1
ATOM 657 N N . GLU A 1 89 ? -17.324 -3.949 21.737 1.00 89.69 89 GLU A N 1
ATOM 658 C CA . GLU A 1 89 ? -18.781 -3.990 21.899 1.00 89.69 89 GLU A CA 1
ATOM 659 C C . GLU A 1 89 ? -19.233 -5.213 22.706 1.00 89.69 89 GLU A C 1
ATOM 661 O O . GLU A 1 89 ? -20.105 -5.089 23.572 1.00 89.69 89 GLU A O 1
ATOM 666 N N . VAL A 1 90 ? -18.635 -6.381 22.462 1.00 92.75 90 VAL A N 1
ATOM 667 C CA . VAL A 1 90 ? -18.930 -7.609 23.216 1.00 92.75 90 VAL A CA 1
ATOM 668 C C . VAL A 1 90 ? -18.554 -7.438 24.689 1.00 92.75 90 VAL A C 1
ATOM 670 O O . VAL A 1 90 ? -19.386 -7.675 25.567 1.00 92.75 90 VAL A O 1
ATOM 673 N N . GLN A 1 91 ? -17.348 -6.945 24.979 1.00 90.62 91 GLN A N 1
ATOM 674 C CA . GLN A 1 91 ? -16.879 -6.727 26.349 1.00 90.62 91 GLN A CA 1
ATOM 675 C C . GLN A 1 91 ? -17.739 -5.694 27.094 1.00 90.62 91 GLN A C 1
ATOM 677 O O . GLN A 1 91 ? -18.082 -5.881 28.269 1.00 90.62 91 GLN A O 1
ATOM 682 N N . ARG A 1 92 ? -18.159 -4.621 26.412 1.00 88.06 92 ARG A N 1
ATOM 683 C CA . ARG A 1 92 ? -19.064 -3.614 26.984 1.00 88.06 92 ARG A CA 1
ATOM 684 C C . ARG A 1 92 ? -20.428 -4.209 27.350 1.00 88.06 92 ARG A C 1
ATOM 686 O O . ARG A 1 92 ? -20.971 -3.871 28.398 1.00 88.06 92 ARG A O 1
ATOM 693 N N . ARG A 1 93 ? -20.986 -5.105 26.530 1.00 88.12 93 ARG A N 1
ATOM 694 C CA . ARG A 1 93 ? -22.266 -5.772 26.837 1.00 88.12 93 ARG A CA 1
ATOM 695 C C . ARG A 1 93 ? -22.145 -6.732 28.015 1.00 88.12 93 ARG A C 1
ATOM 697 O O . ARG A 1 93 ? -22.979 -6.681 28.911 1.00 88.12 93 ARG A O 1
ATOM 704 N N . ILE A 1 94 ? -21.095 -7.554 28.038 1.00 91.31 94 ILE A N 1
ATOM 705 C CA . ILE A 1 94 ? -20.855 -8.514 29.127 1.00 91.31 94 ILE A CA 1
ATOM 706 C C . ILE A 1 94 ? -20.698 -7.783 30.467 1.00 91.31 94 ILE A C 1
ATOM 708 O O . ILE A 1 94 ? -21.353 -8.137 31.444 1.00 91.31 94 ILE A O 1
ATOM 712 N N . SER A 1 95 ? -19.882 -6.727 30.505 1.00 86.00 95 SER A N 1
ATOM 713 C CA . SER A 1 95 ? -19.668 -5.932 31.724 1.00 86.00 95 SER A CA 1
ATOM 714 C C . SER A 1 95 ? -20.920 -5.194 32.208 1.00 86.00 95 SER A C 1
ATOM 716 O O . SER A 1 95 ? -21.094 -5.019 33.412 1.00 86.00 95 SER A O 1
ATOM 718 N N . PHE A 1 96 ? -21.811 -4.787 31.299 1.00 82.88 96 PHE A N 1
ATOM 719 C CA . PHE A 1 96 ? -23.099 -4.201 31.668 1.00 82.88 96 PHE A CA 1
ATOM 720 C C . PHE A 1 96 ? -24.051 -5.239 32.277 1.00 82.88 96 PHE A C 1
ATOM 722 O O . PHE A 1 96 ? -24.696 -4.950 33.281 1.00 82.88 96 PHE A O 1
ATOM 729 N N . THR A 1 97 ? -24.111 -6.450 31.712 1.00 81.25 97 THR A N 1
ATOM 730 C CA . THR A 1 97 ? -24.929 -7.546 32.255 1.00 81.25 97 THR A CA 1
ATOM 731 C C . THR A 1 97 ? -24.430 -8.002 33.624 1.00 81.25 97 THR A C 1
ATOM 733 O O . THR A 1 97 ? -25.244 -8.223 34.504 1.00 81.25 97 THR A O 1
ATOM 736 N N . ALA A 1 98 ? -23.113 -8.081 33.839 1.00 75.62 98 ALA A N 1
ATOM 737 C CA . ALA A 1 98 ? -22.531 -8.501 35.118 1.00 75.62 98 ALA A CA 1
ATOM 738 C C . ALA A 1 98 ? -22.715 -7.488 36.270 1.00 75.62 98 ALA A C 1
ATOM 740 O O . ALA A 1 98 ? -22.461 -7.823 37.423 1.00 75.62 98 ALA A O 1
ATOM 741 N N . ARG A 1 99 ? -23.099 -6.239 35.968 1.00 67.69 99 ARG A N 1
ATOM 742 C CA . ARG A 1 99 ? -23.383 -5.187 36.963 1.00 67.69 99 ARG A CA 1
ATOM 743 C C . ARG A 1 99 ? -24.863 -5.082 37.349 1.00 67.69 99 ARG A C 1
ATOM 745 O O . ARG A 1 99 ? -25.171 -4.297 38.244 1.00 67.69 99 ARG A O 1
ATOM 752 N N . LYS A 1 100 ? -25.752 -5.791 36.654 1.00 55.56 100 LYS A N 1
ATOM 753 C CA . LYS A 1 100 ? -27.171 -5.912 37.005 1.00 55.56 100 LYS A CA 1
ATOM 754 C C . LYS A 1 100 ? -27.398 -7.173 37.819 1.00 55.56 100 LYS A C 1
ATOM 756 O O . LYS A 1 100 ? -28.293 -7.109 38.685 1.00 55.56 100 LYS A O 1
#

Radius of gyration: 23.37 Å; chains: 1; bounding box: 55×18×70 Å